Protein AF-A0A0R1HUB1-F1 (afdb_monomer)

Mean predicted aligned error: 3.91 Å

InterPro domains:
  IPR003850 Phosphoribosylformylglycinamidine synthase subunit PurS [PF02700] (2-73)
  IPR003850 Phosphoribosylformylglycinamidine synthase subunit PurS [PTHR34696] (2-75)
  IPR003850 Phosphoribosylformylglycinamidine synthase subunit PurS [TIGR00302] (2-75)
  IPR036604 Phosphoribosylformylglycinamidine synthase subunit PurS-like superfamily [G3DSA:3.30.1280.10] (1-79)
  IPR036604 Phosphoribosylformylglycinamidine synthase subunit PurS-like superfamily [SSF82697] (2-76)

Secondary structure (DSSP, 8-state):
-EEE-TTS--HHHHHHHHHHHHTT-TT------EE--------SSHHHHHHHHHHHIIIII--TTTEEE-----PPP---

Nearest PDB structures (foldseek):
  1t4a-assembly1_A  TM=9.052E-01  e=1.535E-05  Bacillus subtilis
  2yx5-assembly1_A  TM=8.993E-01  e=1.864E-04  Methanocaldococcus jannaschii
  2zw2-assembly1_B  TM=8.697E-01  e=2.116E-03  Sulfurisphaera tokodaii
  3d54-assembly1_J  TM=9.108E-01  e=9.337E-03  Thermotoga maritima
  1vq3-assembly1_C  TM=8.838E-01  e=9.989E-03  Thermotoga maritima MSB8

Sequence (80 aa):
MITIKPSILDPEAVAIKKALNQLNVATVAQVKRGQHFELTLAADSLTEAETIARQLCDQLLVNPTMETYVLEVKEMAVNS

Radius of gyration: 17.21 Å; Cα contacts (8 Å, |Δi|>4): 69; chains: 1; bounding box: 39×19×46 Å

Organism: NCBI:txid1302272

Structure (mmCIF, N/CA/C/O backbone):
data_AF-A0A0R1HUB1-F1
#
_entry.id   AF-A0A0R1HUB1-F1
#
loop_
_atom_site.group_PDB
_atom_site.id
_atom_site.type_symbol
_atom_site.label_atom_id
_atom_site.label_alt_id
_atom_site.label_comp_id
_atom_site.label_asym_id
_atom_site.label_entity_id
_atom_site.label_seq_id
_atom_site.pdbx_PDB_ins_code
_atom_site.Cartn_x
_atom_site.Cartn_y
_atom_site.Cartn_z
_atom_site.occupancy
_atom_site.B_iso_or_equiv
_atom_site.auth_seq_id
_atom_site.auth_comp_id
_atom_site.auth_asym_id
_atom_site.auth_atom_id
_atom_site.pdbx_PDB_model_num
ATOM 1 N N . MET A 1 1 ? -0.797 -0.110 -4.804 1.00 94.38 1 MET A N 1
ATOM 2 C CA . MET A 1 1 ? -1.637 0.570 -3.786 1.00 94.38 1 MET A CA 1
ATOM 3 C C . MET A 1 1 ? -0.748 1.039 -2.649 1.00 94.38 1 MET A C 1
ATOM 5 O O . MET A 1 1 ? 0.004 0.233 -2.118 1.00 94.38 1 MET A O 1
ATOM 9 N N . ILE A 1 2 ? -0.830 2.316 -2.288 1.00 97.19 2 ILE A N 1
ATOM 10 C CA . ILE A 1 2 ? -0.100 2.932 -1.173 1.00 97.19 2 ILE A CA 1
ATOM 11 C C . ILE A 1 2 ? -1.076 3.118 -0.014 1.00 97.19 2 ILE A C 1
ATOM 13 O O . ILE A 1 2 ? -2.212 3.524 -0.233 1.00 97.19 2 ILE A O 1
ATOM 17 N N . THR A 1 3 ? -0.668 2.804 1.209 1.00 97.25 3 THR A N 1
ATOM 18 C CA . THR A 1 3 ? -1.500 2.896 2.418 1.00 97.25 3 THR A CA 1
ATOM 19 C C . THR A 1 3 ? -0.699 3.457 3.579 1.00 97.25 3 THR A C 1
ATOM 21 O O . THR A 1 3 ? 0.519 3.289 3.634 1.00 97.25 3 THR A O 1
ATOM 24 N N . ILE A 1 4 ? -1.380 4.080 4.539 1.00 97.12 4 ILE A N 1
ATOM 25 C CA . ILE A 1 4 ? -0.748 4.484 5.798 1.00 97.12 4 ILE A CA 1
ATOM 26 C C . ILE A 1 4 ? -0.253 3.235 6.540 1.00 97.12 4 ILE A C 1
ATOM 28 O O . ILE A 1 4 ? -0.957 2.222 6.617 1.00 97.12 4 ILE A O 1
ATOM 32 N N . LYS A 1 5 ? 0.967 3.294 7.085 1.00 96.00 5 LYS A N 1
ATOM 33 C CA . LYS A 1 5 ? 1.539 2.199 7.877 1.00 96.00 5 LYS A CA 1
ATOM 34 C C . LYS A 1 5 ? 0.622 1.852 9.057 1.00 96.00 5 LYS A C 1
ATOM 36 O O . LYS A 1 5 ? 0.132 2.764 9.716 1.00 96.00 5 LYS A O 1
ATOM 41 N N . PRO A 1 6 ? 0.468 0.564 9.421 1.00 92.31 6 PRO A N 1
ATOM 42 C CA . PRO A 1 6 ? -0.394 0.160 10.537 1.00 92.31 6 PRO A CA 1
ATOM 43 C C . PRO A 1 6 ? -0.041 0.793 11.892 1.00 92.31 6 PRO A C 1
ATOM 45 O O . PRO A 1 6 ? -0.902 0.895 12.758 1.00 92.31 6 PRO A O 1
ATOM 48 N N . SER A 1 7 ? 1.218 1.202 12.083 1.00 94.44 7 SER A N 1
ATOM 49 C CA . SER A 1 7 ? 1.710 1.859 13.300 1.00 94.44 7 SER A CA 1
ATOM 50 C C . SER A 1 7 ? 1.438 3.367 13.354 1.00 94.44 7 SER A C 1
ATOM 52 O O . SER A 1 7 ? 1.760 3.998 14.357 1.00 94.44 7 SER A O 1
ATOM 54 N N . ILE A 1 8 ? 0.900 3.960 12.285 1.00 95.31 8 ILE A N 1
ATOM 55 C CA . ILE A 1 8 ? 0.623 5.394 12.173 1.00 95.31 8 ILE A CA 1
ATOM 56 C C . ILE A 1 8 ? -0.891 5.612 12.197 1.00 95.31 8 ILE A C 1
ATOM 58 O O . ILE A 1 8 ? -1.649 4.921 11.518 1.00 95.31 8 ILE A O 1
ATOM 62 N N . LEU A 1 9 ? -1.335 6.593 12.984 1.00 94.06 9 LEU A N 1
ATOM 63 C CA . LEU A 1 9 ? -2.730 7.018 12.995 1.00 94.06 9 LEU A CA 1
ATOM 64 C C . LEU A 1 9 ? -3.041 7.777 11.701 1.00 94.06 9 LEU A C 1
ATOM 66 O O . LEU A 1 9 ? -2.363 8.756 11.401 1.00 94.06 9 LEU A O 1
ATOM 70 N N . ASP A 1 10 ? -4.084 7.363 10.981 1.00 95.94 10 ASP A N 1
ATOM 71 C CA . ASP A 1 10 ? -4.655 8.117 9.859 1.00 95.94 10 ASP A CA 1
ATOM 72 C C . ASP A 1 10 ? -5.839 8.970 10.368 1.00 95.94 10 ASP A C 1
ATOM 74 O O . ASP A 1 10 ? -6.917 8.420 10.631 1.00 95.94 10 ASP A O 1
ATOM 78 N N . PRO A 1 11 ? -5.678 10.300 10.531 1.00 94.44 11 PRO A N 1
ATOM 79 C CA . PRO A 1 11 ? -6.742 11.165 11.039 1.00 94.44 11 PRO A CA 1
ATOM 80 C C . PRO A 1 11 ? -7.988 11.190 10.144 1.00 94.44 11 PRO A C 1
ATOM 82 O O . PRO A 1 11 ? -9.101 11.327 10.656 1.00 94.44 11 PRO A O 1
ATOM 85 N N . GLU A 1 12 ? -7.832 11.027 8.828 1.00 94.69 12 GLU A N 1
ATOM 86 C CA . GLU A 1 12 ? -8.952 11.017 7.882 1.00 94.69 12 GLU A CA 1
ATOM 87 C C . GLU A 1 12 ? -9.767 9.732 8.029 1.00 94.69 12 GLU A C 1
ATOM 89 O O . GLU A 1 12 ? -10.995 9.781 8.122 1.00 94.69 12 GLU A O 1
ATOM 94 N N . ALA A 1 13 ? -9.102 8.578 8.140 1.00 96.25 13 ALA A N 1
ATOM 95 C CA . ALA A 1 13 ? -9.784 7.306 8.381 1.00 96.25 13 ALA A CA 1
ATOM 96 C C . ALA A 1 13 ? -10.569 7.322 9.707 1.00 96.25 13 ALA A C 1
ATOM 98 O O . ALA A 1 13 ? -11.698 6.825 9.775 1.00 96.25 13 ALA A O 1
ATOM 99 N N . VAL A 1 14 ? -10.008 7.946 10.751 1.00 96.25 14 VAL A N 1
ATOM 100 C CA . VAL A 1 14 ? -10.694 8.153 12.038 1.00 96.25 14 VAL A CA 1
ATOM 101 C C . VAL A 1 14 ? -11.919 9.052 11.874 1.00 96.25 14 VAL A C 1
ATOM 103 O O . VAL A 1 14 ? -12.993 8.722 12.385 1.00 96.25 14 VAL A O 1
ATOM 106 N N . ALA A 1 15 ? -11.787 10.165 11.151 1.00 97.00 15 ALA A N 1
ATOM 107 C CA . ALA A 1 15 ? -12.894 11.080 10.896 1.00 97.00 15 ALA A CA 1
ATOM 108 C C . ALA A 1 15 ? -14.038 10.388 10.136 1.00 97.00 15 ALA A C 1
ATOM 110 O O . ALA A 1 15 ? -15.198 10.503 10.539 1.00 97.00 15 ALA A O 1
ATOM 111 N N . ILE A 1 16 ? -13.718 9.593 9.111 1.00 97.44 16 ILE A N 1
ATOM 112 C CA . ILE A 1 16 ? -14.700 8.802 8.356 1.00 97.44 16 ILE A CA 1
ATOM 113 C C . ILE A 1 16 ? -15.391 7.789 9.273 1.00 97.44 16 ILE A C 1
ATOM 115 O O . ILE A 1 16 ? -16.619 7.708 9.280 1.00 97.44 16 ILE A O 1
ATOM 119 N N . LYS A 1 17 ? -14.647 7.047 10.105 1.00 97.12 17 LYS A N 1
ATOM 120 C CA . LYS A 1 17 ? -15.248 6.094 11.053 1.00 97.12 17 LYS A CA 1
ATOM 121 C C . LYS A 1 17 ? -16.193 6.786 12.041 1.00 97.12 17 LYS A C 1
ATOM 123 O O . LYS A 1 17 ? -17.261 6.254 12.347 1.00 97.12 17 LYS A O 1
ATOM 128 N N . LYS A 1 18 ? -15.840 7.984 12.513 1.00 96.12 18 LYS A N 1
ATOM 129 C CA . LYS A 1 18 ? -16.713 8.792 13.374 1.00 96.12 18 LYS A CA 1
ATOM 130 C C . LYS A 1 18 ? -17.992 9.212 12.644 1.00 96.12 18 LYS A C 1
ATOM 132 O O . LYS A 1 18 ? -19.070 9.078 13.220 1.00 96.12 18 LYS A O 1
ATOM 137 N N . ALA A 1 19 ? -17.887 9.657 11.393 1.00 97.69 19 ALA A N 1
ATOM 138 C CA . ALA A 1 19 ? -19.043 10.007 10.569 1.00 97.69 19 ALA A CA 1
ATOM 139 C C . ALA A 1 19 ? -19.962 8.795 10.326 1.00 97.69 19 ALA A C 1
ATOM 141 O O . ALA A 1 19 ? -21.174 8.902 10.485 1.00 97.69 19 ALA A O 1
ATOM 142 N N . LEU A 1 20 ? -19.401 7.612 10.050 1.00 97.81 20 LEU A N 1
ATOM 143 C CA . LEU A 1 20 ? -20.176 6.370 9.912 1.00 97.81 20 LEU A CA 1
ATOM 144 C C . LEU A 1 20 ? -20.983 6.045 11.176 1.00 97.81 20 LEU A C 1
ATOM 146 O O . LEU A 1 20 ? -22.152 5.675 11.083 1.00 97.81 20 LEU A O 1
ATOM 150 N N . ASN A 1 21 ? -20.395 6.239 12.359 1.00 95.44 21 ASN A N 1
ATOM 151 C CA . ASN A 1 21 ? -21.110 6.044 13.620 1.00 95.44 21 ASN A CA 1
ATOM 152 C C . ASN A 1 21 ? -22.265 7.049 13.788 1.00 95.44 21 ASN A C 1
ATOM 154 O O . ASN A 1 21 ? -23.329 6.667 14.262 1.00 95.44 21 ASN A O 1
ATOM 158 N N . GLN A 1 22 ? -22.084 8.310 13.375 1.00 97.19 22 GLN A N 1
ATOM 159 C CA . GLN A 1 22 ? -23.151 9.324 13.392 1.00 97.19 22 GLN A CA 1
ATOM 160 C C . GLN A 1 22 ? -24.302 8.982 12.435 1.00 97.19 22 GLN A C 1
ATOM 162 O O . GLN A 1 22 ? -25.444 9.348 12.694 1.00 97.19 22 GLN A O 1
ATOM 167 N N . LEU A 1 23 ? -24.015 8.240 11.364 1.00 97.81 23 LEU A N 1
ATOM 168 C CA . LEU A 1 23 ? -25.005 7.709 10.425 1.00 97.81 23 LEU A CA 1
ATOM 169 C C . LEU A 1 23 ? -25.622 6.371 10.885 1.00 97.81 23 LEU A C 1
ATOM 171 O O . LEU A 1 23 ? -26.302 5.714 10.102 1.00 97.81 23 LEU A O 1
ATOM 175 N N . ASN A 1 24 ? -25.395 5.953 12.137 1.00 96.88 24 ASN A N 1
ATOM 176 C CA . ASN A 1 24 ? -25.834 4.670 12.706 1.00 96.88 24 ASN A CA 1
ATOM 177 C C . ASN A 1 24 ? -25.285 3.422 11.981 1.00 96.88 24 ASN A C 1
ATOM 179 O O . ASN A 1 24 ? -25.822 2.323 12.123 1.00 96.88 24 ASN A O 1
ATOM 183 N N . VAL A 1 25 ? -24.176 3.554 11.246 1.00 97.44 25 VAL A N 1
ATOM 184 C CA . VAL A 1 25 ? -23.494 2.441 10.567 1.00 97.44 25 VAL A CA 1
ATOM 185 C C . VAL A 1 25 ? -22.380 1.895 11.464 1.00 97.44 25 VAL A C 1
ATOM 187 O O . VAL A 1 25 ? -21.189 2.151 11.276 1.00 97.44 25 VAL A O 1
ATOM 190 N N . ALA A 1 26 ? -22.770 1.129 12.483 1.00 92.12 26 ALA A N 1
ATOM 191 C CA . ALA A 1 26 ? -21.832 0.572 13.462 1.00 92.12 26 ALA A CA 1
ATOM 192 C C . ALA A 1 26 ? -21.059 -0.665 12.9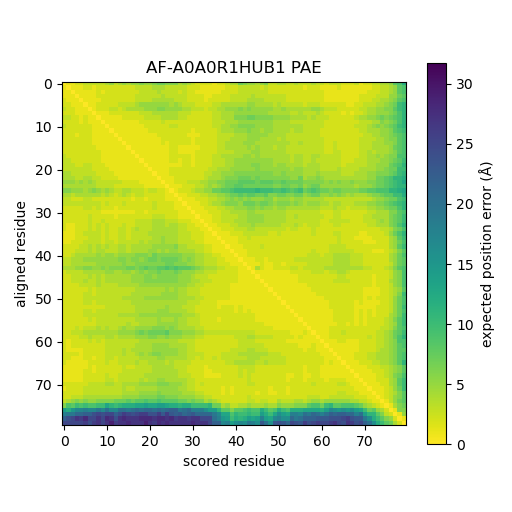56 1.00 92.12 26 ALA A C 1
ATOM 194 O O . ALA A 1 26 ? -20.000 -0.983 13.495 1.00 92.12 26 ALA A O 1
ATOM 195 N N . THR A 1 27 ? -21.553 -1.340 11.912 1.00 96.56 27 THR A N 1
ATOM 196 C CA . THR A 1 27 ? -21.009 -2.610 11.390 1.00 96.56 27 THR A CA 1
ATOM 197 C C . THR A 1 27 ? -19.621 -2.487 10.758 1.00 96.56 27 THR A C 1
ATOM 199 O O . THR A 1 27 ? -18.886 -3.470 10.690 1.00 96.56 27 THR A O 1
ATOM 202 N N . VAL A 1 28 ? -19.224 -1.290 10.315 1.00 96.62 28 VAL A N 1
ATOM 203 C CA . VAL A 1 28 ? -17.891 -1.055 9.744 1.00 96.62 28 VAL A CA 1
ATOM 204 C 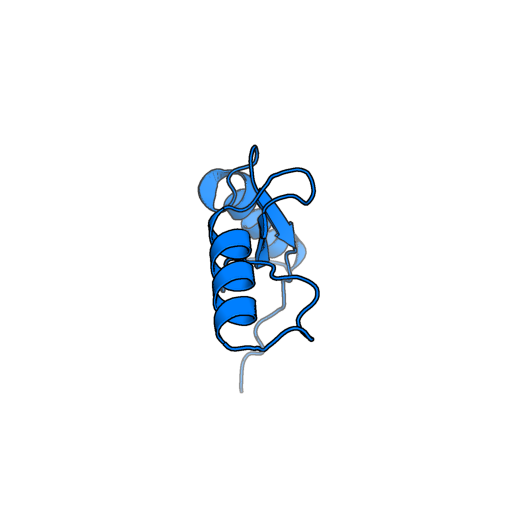C . VAL A 1 28 ? -16.864 -1.028 10.871 1.00 96.62 28 VAL A C 1
ATOM 206 O O . VAL A 1 28 ? -16.724 -0.014 11.545 1.00 96.62 28 VAL A O 1
ATOM 209 N N . ALA A 1 29 ? -16.130 -2.115 11.090 1.00 93.06 29 ALA A N 1
ATOM 210 C CA . ALA A 1 29 ? -15.171 -2.200 12.194 1.00 93.06 29 ALA A CA 1
ATOM 211 C C . ALA A 1 29 ? -13.964 -1.258 12.025 1.00 93.06 29 ALA A C 1
ATOM 213 O O . ALA A 1 29 ? -13.484 -0.680 12.998 1.00 93.06 29 ALA A O 1
ATOM 214 N N . GLN A 1 30 ? -13.493 -1.071 10.791 1.00 93.12 30 GLN A N 1
ATOM 215 C CA . GLN A 1 30 ? -12.290 -0.300 10.490 1.00 93.12 30 GLN A CA 1
ATOM 216 C C . GLN A 1 30 ? -12.415 0.394 9.134 1.00 93.12 30 GLN A C 1
ATOM 218 O O . GLN A 1 30 ? -12.980 -0.159 8.194 1.00 93.12 30 GLN A O 1
ATOM 223 N N . VAL A 1 31 ? -11.833 1.588 9.033 1.00 95.38 31 VAL A N 1
ATOM 224 C CA . VAL A 1 31 ? -11.611 2.295 7.770 1.00 95.38 31 VAL A CA 1
ATOM 225 C C . VAL A 1 31 ? -10.110 2.298 7.502 1.00 95.38 31 VAL A C 1
ATOM 227 O O . VAL A 1 31 ? -9.320 2.579 8.402 1.00 95.38 31 VAL A O 1
ATOM 230 N N . LYS A 1 32 ? -9.715 1.968 6.273 1.00 93.25 32 LYS A N 1
ATOM 231 C CA . LYS A 1 32 ? -8.349 2.143 5.777 1.00 93.25 32 LYS A CA 1
ATOM 232 C C . LYS A 1 32 ? -8.407 3.009 4.534 1.00 93.25 32 LYS A C 1
ATOM 234 O O . LYS A 1 32 ? -9.261 2.792 3.678 1.00 93.25 32 LYS A O 1
ATOM 239 N N . ARG A 1 33 ? -7.491 3.962 4.440 1.00 94.06 33 ARG A N 1
ATOM 240 C CA . ARG A 1 33 ? -7.337 4.827 3.277 1.00 94.06 33 ARG A CA 1
ATOM 241 C C . ARG A 1 33 ? -6.044 4.472 2.560 1.00 94.06 33 ARG A C 1
ATOM 243 O O . ARG A 1 33 ? -5.050 4.093 3.183 1.00 94.06 33 ARG A O 1
ATOM 250 N N . GLY A 1 34 ? -6.077 4.595 1.245 1.00 94.50 34 GLY A N 1
ATOM 251 C CA . GLY A 1 34 ? -4.913 4.400 0.409 1.00 94.50 34 GLY A CA 1
ATOM 252 C C . GLY A 1 34 ? -5.064 5.099 -0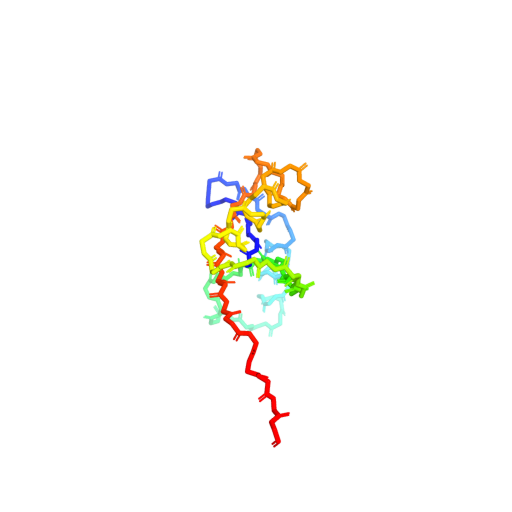.927 1.00 94.50 34 GLY A C 1
ATOM 253 O O . GLY A 1 34 ? -6.161 5.497 -1.313 1.00 94.50 34 GLY A O 1
ATOM 254 N N . GLN A 1 35 ? -3.943 5.226 -1.618 1.00 94.69 35 GLN A N 1
ATOM 255 C CA . GLN A 1 35 ? -3.850 5.779 -2.958 1.00 94.69 35 GLN A CA 1
ATOM 256 C C . GLN A 1 35 ? -3.610 4.639 -3.952 1.00 94.69 35 GLN A C 1
ATOM 258 O O . GLN A 1 35 ? -2.813 3.723 -3.704 1.00 94.69 35 GLN A O 1
ATOM 263 N N . HIS A 1 36 ? -4.319 4.671 -5.076 1.00 96.19 36 HIS A N 1
ATOM 264 C CA . HIS A 1 36 ? -4.126 3.734 -6.175 1.00 96.19 36 HIS A CA 1
ATOM 265 C C . HIS A 1 36 ? -3.484 4.481 -7.342 1.00 96.19 36 HIS A C 1
ATOM 267 O O . HIS A 1 36 ? -3.983 5.525 -7.750 1.00 96.19 36 HIS A O 1
ATOM 273 N N . PHE A 1 37 ? -2.371 3.950 -7.837 1.00 95.75 37 PHE A N 1
ATOM 274 C CA . PHE A 1 37 ? -1.647 4.480 -8.985 1.00 95.75 37 PHE A CA 1
ATOM 275 C C . PHE A 1 37 ? -1.568 3.380 -10.031 1.00 95.75 37 PHE A C 1
ATOM 277 O O . PHE A 1 37 ? -1.179 2.257 -9.705 1.00 95.75 37 PHE A O 1
ATOM 284 N N . GLU A 1 38 ? -1.904 3.729 -11.267 1.00 95.62 38 GLU A N 1
ATOM 285 C CA . GLU A 1 38 ? -1.720 2.885 -12.440 1.00 95.62 38 GLU A CA 1
ATOM 286 C C . GLU A 1 38 ? -0.713 3.571 -13.357 1.00 95.62 38 GLU A C 1
ATOM 288 O O . GLU A 1 38 ? -0.860 4.748 -13.690 1.00 95.62 38 GLU A O 1
ATOM 293 N N . LEU A 1 39 ? 0.339 2.844 -13.726 1.00 93.12 39 LEU A N 1
ATOM 294 C CA . LEU A 1 39 ? 1.420 3.340 -14.567 1.00 93.12 39 LEU A CA 1
ATOM 295 C C . LEU A 1 39 ? 1.554 2.415 -15.771 1.00 93.12 39 LEU A C 1
ATOM 297 O O . LEU A 1 39 ? 1.549 1.195 -15.629 1.00 93.12 39 LEU A O 1
ATOM 301 N N . THR A 1 40 ? 1.696 3.004 -16.952 1.00 95.06 40 THR A N 1
ATOM 302 C CA . THR A 1 40 ? 2.106 2.293 -18.164 1.00 95.06 40 THR A CA 1
ATOM 303 C C . THR A 1 40 ? 3.502 2.767 -18.523 1.00 95.06 40 THR A C 1
ATOM 305 O O . THR A 1 40 ? 3.731 3.969 -18.648 1.00 95.06 40 THR A O 1
ATOM 308 N N . LEU A 1 41 ? 4.437 1.832 -18.658 1.00 94.00 41 LEU A N 1
ATOM 309 C CA . LEU A 1 41 ? 5.834 2.112 -18.973 1.00 94.00 41 LEU A CA 1
ATOM 310 C C . LEU A 1 41 ? 6.370 1.058 -19.942 1.00 94.00 41 LEU A C 1
ATOM 312 O O . LEU A 1 41 ? 5.906 -0.081 -19.943 1.00 94.00 41 LEU A O 1
ATOM 316 N N . ALA A 1 42 ? 7.336 1.455 -20.763 1.00 95.31 42 ALA A N 1
ATOM 317 C CA . ALA A 1 42 ? 8.095 0.528 -21.589 1.00 95.31 42 ALA A CA 1
ATOM 318 C C . ALA A 1 42 ? 9.273 -0.030 -20.779 1.00 95.31 42 ALA A C 1
ATOM 320 O O . ALA A 1 42 ? 9.930 0.722 -20.058 1.00 95.31 42 ALA A O 1
ATOM 321 N N . ALA A 1 43 ? 9.519 -1.330 -20.904 1.00 95.94 43 ALA A N 1
ATOM 322 C CA . ALA A 1 43 ? 10.656 -2.033 -20.324 1.00 95.94 43 ALA A CA 1
ATOM 323 C C . ALA A 1 43 ? 10.954 -3.278 -21.168 1.00 95.94 43 ALA A C 1
ATOM 325 O O . ALA A 1 43 ? 10.044 -3.836 -21.787 1.00 95.94 43 ALA A O 1
ATOM 326 N N . ASP A 1 44 ? 12.200 -3.734 -21.155 1.00 96.19 44 ASP A N 1
ATOM 327 C CA . ASP A 1 44 ? 12.657 -4.899 -21.915 1.00 96.19 44 ASP A CA 1
ATOM 328 C C . ASP A 1 44 ? 12.253 -6.223 -21.245 1.00 96.19 44 ASP A C 1
ATOM 330 O O . ASP A 1 44 ? 12.322 -7.293 -21.852 1.00 96.19 44 ASP A O 1
ATOM 334 N N . SER A 1 45 ? 11.835 -6.179 -19.975 1.00 96.12 45 SER A N 1
ATOM 335 C CA . SER A 1 45 ? 11.351 -7.345 -19.233 1.00 96.12 45 SER A CA 1
ATOM 336 C C . SER A 1 45 ? 10.453 -6.963 -18.057 1.00 96.12 45 SER A C 1
ATOM 338 O O . SER A 1 45 ? 10.504 -5.840 -17.549 1.00 96.12 45 SER A O 1
ATOM 340 N N . LEU A 1 46 ? 9.692 -7.939 -17.549 1.00 95.69 46 LEU A N 1
ATOM 341 C CA . LEU A 1 46 ? 8.905 -7.777 -16.324 1.00 95.69 46 LEU A CA 1
ATOM 342 C C . LEU A 1 46 ? 9.781 -7.394 -15.117 1.00 95.69 46 LEU A C 1
ATOM 344 O O . LEU A 1 46 ? 9.408 -6.523 -14.336 1.00 95.69 46 LEU A O 1
ATOM 348 N N . THR A 1 47 ? 10.973 -7.984 -14.993 1.00 97.00 47 THR A N 1
ATOM 349 C CA . THR A 1 47 ? 11.923 -7.686 -13.908 1.00 97.00 47 THR A CA 1
ATOM 350 C C . THR A 1 47 ? 12.415 -6.239 -13.948 1.00 97.00 47 THR A C 1
ATOM 352 O O . THR A 1 47 ? 12.541 -5.585 -12.908 1.00 97.00 47 THR A O 1
ATOM 355 N N . GLU A 1 48 ? 12.696 -5.717 -15.143 1.00 97.62 48 GLU A N 1
ATOM 356 C CA . GLU A 1 48 ? 13.077 -4.315 -15.307 1.00 97.62 48 GLU A CA 1
ATOM 357 C C . GLU A 1 48 ? 11.899 -3.392 -14.975 1.00 97.62 48 GLU A C 1
ATOM 359 O O . GLU A 1 48 ? 12.066 -2.444 -14.205 1.00 97.62 48 GLU A O 1
ATOM 364 N N . ALA A 1 49 ? 10.694 -3.714 -15.459 1.00 97.62 49 ALA A N 1
ATOM 365 C CA . ALA A 1 49 ? 9.485 -2.959 -15.144 1.00 97.62 49 ALA A CA 1
ATOM 366 C C . ALA A 1 49 ? 9.218 -2.898 -13.630 1.00 97.62 49 ALA A C 1
ATOM 368 O O . ALA A 1 49 ? 8.931 -1.827 -13.092 1.00 97.62 49 ALA A O 1
ATOM 369 N N . GLU A 1 50 ? 9.368 -4.022 -12.924 1.00 97.31 50 GLU A N 1
ATOM 370 C CA . GLU A 1 50 ? 9.280 -4.076 -11.463 1.00 97.31 50 GL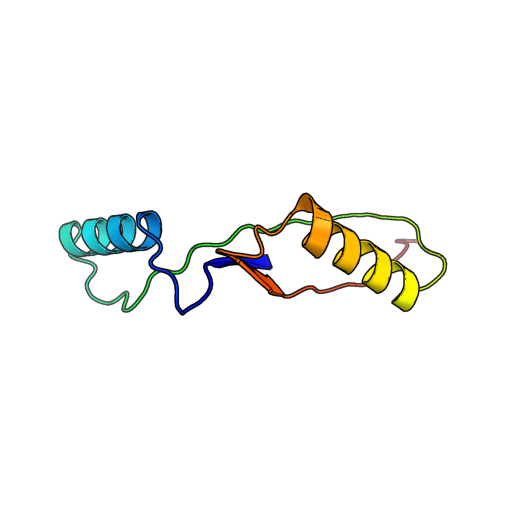U A CA 1
ATOM 371 C C . GLU A 1 50 ? 10.336 -3.209 -10.780 1.00 97.31 50 GLU A C 1
ATOM 373 O O . GLU A 1 50 ? 10.027 -2.510 -9.813 1.00 97.31 50 GLU A O 1
ATOM 378 N N . THR A 1 51 ? 11.572 -3.227 -11.276 1.00 97.94 51 THR A N 1
ATOM 379 C CA . THR A 1 51 ? 12.667 -2.424 -10.718 1.00 97.94 51 THR A CA 1
ATOM 380 C C . THR A 1 51 ? 12.375 -0.929 -10.854 1.00 97.94 51 THR A C 1
ATOM 382 O O . THR A 1 51 ? 12.466 -0.197 -9.866 1.00 97.94 51 THR A O 1
ATOM 385 N N . ILE A 1 52 ? 11.952 -0.484 -12.041 1.00 97.50 52 ILE A N 1
ATOM 386 C CA . ILE A 1 52 ? 11.565 0.910 -12.302 1.00 97.50 52 ILE A CA 1
ATOM 387 C C . ILE A 1 52 ? 10.377 1.304 -11.417 1.00 97.50 52 ILE A C 1
ATOM 389 O O . ILE A 1 52 ? 10.411 2.340 -10.752 1.00 97.50 52 ILE A O 1
ATOM 393 N N . ALA A 1 53 ? 9.338 0.467 -11.351 1.00 97.00 53 ALA A N 1
ATOM 394 C CA . ALA A 1 53 ? 8.153 0.750 -10.546 1.00 97.00 53 ALA A CA 1
ATOM 395 C C . ALA A 1 53 ? 8.479 0.875 -9.046 1.00 97.00 53 ALA A C 1
ATOM 397 O O . ALA A 1 53 ? 7.987 1.795 -8.391 1.00 97.00 53 ALA A O 1
ATOM 398 N N . ARG A 1 54 ? 9.354 0.015 -8.502 1.00 97.06 54 ARG A N 1
ATOM 399 C CA . ARG A 1 54 ? 9.835 0.127 -7.111 1.00 97.06 54 ARG A CA 1
ATOM 400 C C . ARG A 1 54 ? 10.606 1.419 -6.875 1.00 97.06 54 ARG A C 1
ATOM 402 O O . ARG A 1 54 ? 10.342 2.099 -5.890 1.00 97.06 54 ARG A O 1
ATOM 409 N N . GLN A 1 55 ? 11.499 1.797 -7.791 1.00 97.38 55 GLN A N 1
ATOM 410 C CA . GLN A 1 55 ? 12.234 3.05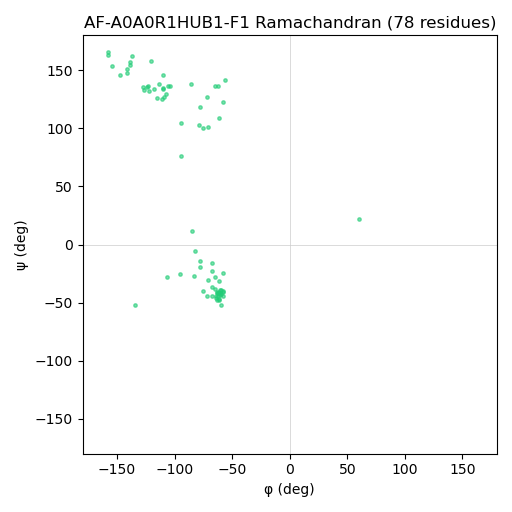9 -7.685 1.00 97.38 55 GLN A CA 1
ATOM 411 C C . GLN A 1 55 ? 11.294 4.269 -7.655 1.00 97.38 55 GLN A C 1
ATOM 413 O O . GLN A 1 55 ? 11.481 5.159 -6.829 1.00 97.38 55 GLN A O 1
ATOM 418 N N . LEU A 1 56 ? 10.258 4.289 -8.499 1.00 96.75 56 LEU A N 1
ATOM 419 C CA . LEU A 1 56 ? 9.249 5.352 -8.491 1.00 96.75 56 LEU A CA 1
ATOM 420 C C . LEU A 1 56 ? 8.477 5.398 -7.167 1.00 96.75 56 LEU A C 1
ATOM 422 O O . LEU A 1 56 ? 8.237 6.482 -6.630 1.00 96.75 56 LEU A O 1
ATOM 426 N N . CYS A 1 57 ? 8.107 4.238 -6.616 1.00 96.81 57 CYS A N 1
ATOM 427 C CA . CYS A 1 57 ? 7.484 4.171 -5.299 1.00 96.81 57 CYS A CA 1
ATOM 428 C C . CYS A 1 57 ? 8.396 4.750 -4.214 1.00 96.81 57 CYS A C 1
ATOM 430 O O . CYS A 1 57 ? 7.967 5.642 -3.487 1.00 96.81 57 CYS A O 1
ATOM 432 N N . ASP A 1 58 ? 9.643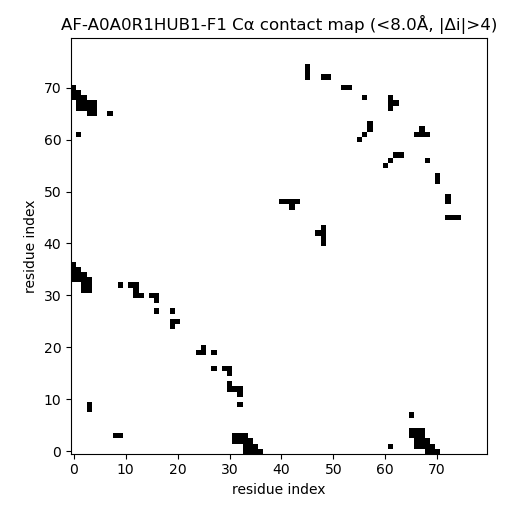 4.291 -4.143 1.00 95.38 58 ASP A N 1
ATOM 433 C CA . ASP A 1 58 ? 10.569 4.630 -3.062 1.00 95.38 58 ASP A CA 1
ATOM 434 C C . ASP A 1 58 ? 11.060 6.087 -3.124 1.00 95.38 58 ASP A C 1
ATOM 436 O O . ASP A 1 58 ? 11.350 6.684 -2.087 1.00 95.38 58 ASP A O 1
ATOM 440 N N . GLN A 1 59 ? 11.168 6.666 -4.325 1.00 95.44 59 GLN A N 1
ATOM 441 C CA . GLN A 1 59 ? 11.719 8.013 -4.517 1.00 95.44 59 GLN A CA 1
ATOM 442 C C . GLN A 1 59 ? 10.661 9.114 -4.590 1.00 95.44 59 GLN A C 1
ATOM 444 O O . GLN A 1 59 ? 10.984 10.271 -4.320 1.00 95.44 59 GLN A O 1
ATOM 449 N N . LEU A 1 60 ? 9.430 8.789 -4.996 1.00 96.12 60 LEU A N 1
ATOM 450 C CA . LEU A 1 60 ? 8.433 9.807 -5.330 1.00 96.12 60 LEU A CA 1
ATOM 451 C C . LEU A 1 60 ? 7.056 9.535 -4.733 1.00 96.12 60 LEU A C 1
ATOM 453 O O . LEU A 1 60 ? 6.470 10.433 -4.133 1.00 96.12 60 LEU A O 1
ATOM 457 N N . LEU A 1 61 ? 6.503 8.341 -4.949 1.00 96.62 61 LEU A N 1
ATOM 458 C CA . LEU A 1 61 ? 5.074 8.120 -4.701 1.00 96.62 61 LEU A CA 1
ATOM 459 C C . LEU A 1 61 ? 4.755 7.822 -3.234 1.00 96.62 61 LEU A C 1
ATOM 461 O O . LEU A 1 61 ? 3.633 8.070 -2.800 1.00 96.62 61 LEU A O 1
ATOM 465 N N . VAL A 1 62 ? 5.707 7.261 -2.488 1.00 97.25 62 VAL A N 1
ATOM 466 C CA . VAL A 1 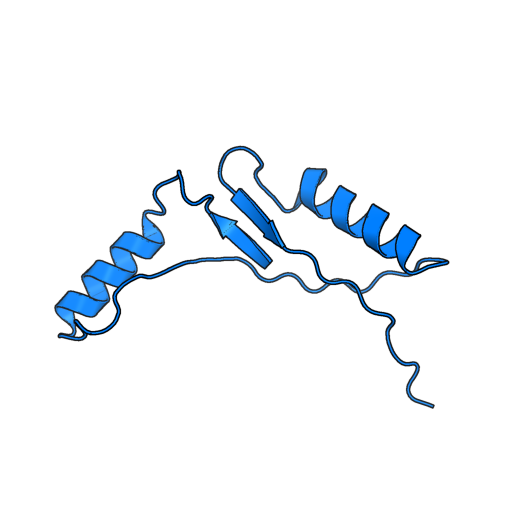62 ? 5.519 6.831 -1.101 1.00 97.25 62 VAL A CA 1
ATOM 467 C C . VAL A 1 62 ? 6.255 7.792 -0.184 1.00 97.25 62 VAL A C 1
ATOM 469 O O . VAL A 1 62 ? 7.453 8.007 -0.337 1.00 97.25 62 VAL A O 1
ATOM 472 N N . ASN A 1 63 ? 5.578 8.308 0.838 1.00 95.81 63 ASN A N 1
ATOM 473 C CA . ASN A 1 63 ? 6.265 8.901 1.978 1.00 95.81 63 ASN A CA 1
ATOM 474 C C . ASN A 1 63 ? 6.761 7.775 2.908 1.00 95.81 63 ASN A C 1
ATOM 476 O O . ASN A 1 63 ? 5.962 7.240 3.684 1.00 95.81 63 ASN A O 1
ATOM 480 N N . PRO A 1 64 ? 8.059 7.416 2.919 1.00 94.94 64 PRO A N 1
ATOM 481 C CA . PRO A 1 64 ? 8.542 6.222 3.613 1.00 94.94 64 PRO A CA 1
ATOM 482 C C . PRO A 1 64 ? 8.420 6.319 5.134 1.00 94.94 64 PRO A C 1
ATOM 484 O O . PRO A 1 64 ? 8.485 5.301 5.819 1.00 94.94 64 PRO A O 1
ATOM 487 N 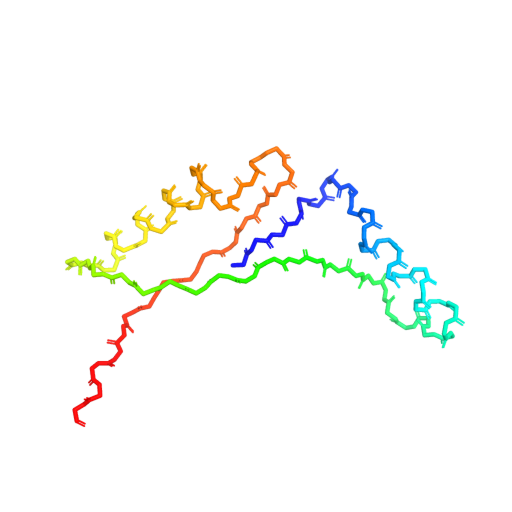N . THR A 1 65 ? 8.227 7.510 5.699 1.00 96.06 65 THR A N 1
ATOM 488 C CA . THR A 1 65 ? 7.998 7.670 7.139 1.00 96.06 65 THR A CA 1
ATOM 489 C C . THR A 1 65 ? 6.580 7.244 7.517 1.00 96.06 65 THR A C 1
ATOM 491 O O . THR A 1 65 ? 6.391 6.568 8.528 1.00 96.06 65 THR A O 1
ATOM 494 N N . MET A 1 66 ? 5.588 7.584 6.693 1.00 95.88 66 MET A N 1
ATOM 495 C CA . MET A 1 66 ? 4.166 7.443 7.031 1.00 95.88 66 MET A CA 1
ATOM 496 C C . MET A 1 66 ? 3.474 6.285 6.306 1.00 95.88 66 MET A C 1
ATOM 498 O O . MET A 1 66 ? 2.517 5.714 6.829 1.00 95.88 66 MET A O 1
ATOM 502 N N . GLU A 1 67 ? 3.952 5.922 5.123 1.00 97.38 67 GLU A N 1
ATOM 503 C CA . GLU A 1 67 ? 3.250 5.076 4.164 1.00 97.38 67 GLU A CA 1
ATOM 504 C C . GLU A 1 67 ? 4.025 3.797 3.837 1.00 97.38 67 GLU A C 1
ATOM 506 O O . GLU A 1 67 ? 5.236 3.686 4.029 1.00 97.38 67 GLU A O 1
ATOM 511 N N . THR A 1 68 ? 3.290 2.801 3.359 1.00 97.00 68 THR A N 1
ATOM 512 C CA . THR A 1 68 ? 3.796 1.549 2.795 1.00 97.00 68 THR A CA 1
ATOM 513 C C . THR A 1 68 ? 3.001 1.211 1.540 1.00 97.00 68 THR A C 1
ATOM 515 O O . THR A 1 68 ? 1.902 1.737 1.344 1.00 97.00 68 THR A O 1
ATOM 518 N N . TYR A 1 69 ? 3.513 0.327 0.690 1.00 97.56 69 TYR A N 1
ATOM 519 C CA . TYR A 1 69 ? 2.860 -0.009 -0.568 1.00 97.56 69 TYR A CA 1
ATOM 520 C C . TYR A 1 69 ? 2.898 -1.499 -0.890 1.00 97.56 69 TYR A C 1
ATOM 522 O O . TYR A 1 69 ? 3.751 -2.251 -0.426 1.00 97.56 69 TYR A O 1
ATOM 530 N N . VAL A 1 70 ? 1.949 -1.894 -1.731 1.00 96.50 70 VAL A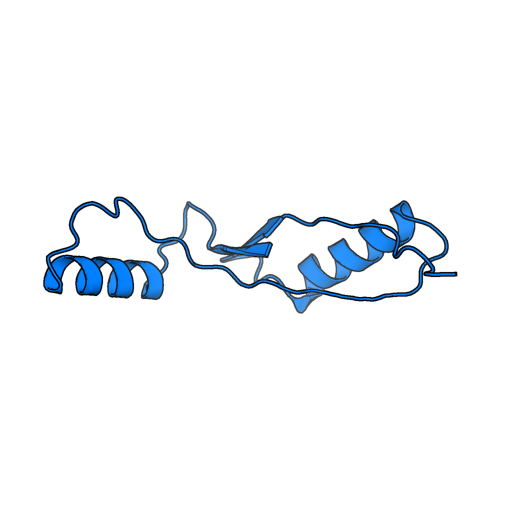 N 1
ATOM 531 C CA . VAL A 1 70 ? 1.949 -3.157 -2.468 1.00 96.50 70 VAL A CA 1
ATOM 532 C C . VAL A 1 70 ? 1.984 -2.813 -3.951 1.00 96.50 70 VAL A C 1
ATOM 534 O O . VAL A 1 70 ? 1.243 -1.931 -4.402 1.00 96.50 70 VAL A O 1
ATOM 537 N N . LEU A 1 71 ? 2.850 -3.499 -4.689 1.00 96.44 71 LEU A N 1
ATOM 538 C CA . LEU A 1 71 ? 3.046 -3.335 -6.123 1.00 96.44 71 LEU A CA 1
ATOM 539 C C . LEU A 1 71 ? 2.595 -4.606 -6.847 1.00 96.44 71 LEU A C 1
ATOM 541 O O . LEU A 1 71 ? 2.893 -5.710 -6.396 1.00 96.44 71 LEU A O 1
ATOM 545 N N . GLU A 1 72 ? 1.916 -4.420 -7.970 1.00 96.75 72 GLU A N 1
ATOM 546 C CA . GLU A 1 72 ? 1.611 -5.456 -8.952 1.00 96.75 72 GLU A CA 1
ATOM 547 C C . GLU A 1 72 ? 2.106 -4.945 -10.304 1.00 96.75 72 GLU A C 1
ATOM 549 O O . GLU A 1 72 ? 1.857 -3.789 -10.653 1.00 96.75 72 GLU A O 1
ATOM 554 N N . VAL A 1 73 ? 2.822 -5.788 -11.043 1.00 96.25 73 VAL A N 1
ATOM 555 C CA . VAL A 1 73 ? 3.303 -5.482 -12.390 1.00 96.25 73 VAL A CA 1
ATOM 556 C C . VAL A 1 73 ? 2.868 -6.614 -13.303 1.00 96.25 73 VAL A C 1
ATOM 558 O O . VAL A 1 73 ? 2.958 -7.786 -12.942 1.00 96.25 73 VAL A O 1
ATOM 561 N N . LYS A 1 74 ? 2.357 -6.254 -14.476 1.00 95.50 74 LYS A N 1
ATOM 562 C CA . LYS A 1 74 ? 1.869 -7.195 -15.480 1.00 95.50 74 LYS A CA 1
ATOM 563 C C . LYS A 1 74 ? 2.246 -6.710 -16.867 1.00 95.50 74 LYS A C 1
ATOM 565 O O . LYS A 1 74 ? 2.263 -5.505 -17.121 1.00 95.50 74 LYS A O 1
ATOM 570 N N . GLU A 1 75 ? 2.500 -7.653 -17.762 1.00 94.19 75 GLU A N 1
ATOM 571 C CA . GLU A 1 75 ? 2.620 -7.344 -19.181 1.00 94.19 75 GLU A CA 1
ATOM 572 C C . GLU A 1 75 ? 1.272 -6.850 -19.712 1.00 94.19 75 GLU A C 1
ATOM 574 O O . GLU A 1 75 ? 0.209 -7.398 -19.396 1.00 94.19 75 GLU A O 1
ATOM 579 N N . MET A 1 76 ? 1.305 -5.794 -20.520 1.00 88.38 76 MET A N 1
ATOM 580 C CA . MET A 1 76 ? 0.123 -5.373 -21.256 1.00 88.38 76 MET A CA 1
ATOM 581 C C . MET A 1 76 ? -0.055 -6.296 -22.454 1.00 88.38 76 MET A C 1
ATOM 583 O O . MET A 1 76 ? 0.797 -6.342 -23.339 1.00 88.38 76 MET A O 1
ATOM 587 N N . ALA A 1 77 ? -1.177 -7.014 -22.496 1.00 79.75 77 ALA A N 1
ATOM 588 C CA . ALA A 1 77 ? -1.543 -7.779 -23.676 1.00 79.75 77 ALA A CA 1
ATOM 589 C C . ALA A 1 77 ? -1.646 -6.829 -24.878 1.00 79.75 77 ALA A C 1
ATOM 591 O O . ALA A 1 77 ? -2.417 -5.865 -24.861 1.00 79.75 77 ALA A O 1
ATOM 592 N N . VAL A 1 78 ? -0.867 -7.105 -25.925 1.00 71.00 78 VAL A N 1
ATOM 593 C CA . VAL A 1 78 ? -1.065 -6.467 -27.225 1.00 71.00 78 VAL A CA 1
ATOM 594 C C . VAL A 1 78 ? -2.344 -7.064 -27.796 1.00 71.00 78 VAL A C 1
ATOM 596 O O . VAL A 1 78 ? -2.346 -8.198 -28.273 1.00 71.00 78 VAL A O 1
ATOM 599 N N . ASN A 1 79 ? -3.450 -6.328 -27.700 1.00 57.16 79 ASN A N 1
ATOM 600 C CA . ASN A 1 79 ? -4.673 -6.701 -28.403 1.00 57.16 79 ASN A CA 1
ATOM 601 C C . ASN A 1 79 ? -4.361 -6.684 -29.907 1.00 57.16 79 ASN A C 1
ATOM 603 O O . ASN A 1 79 ? -4.109 -5.617 -30.469 1.00 57.16 79 ASN A O 1
ATOM 607 N N . SER A 1 80 ? -4.302 -7.877 -30.506 1.00 53.72 80 SER A N 1
ATOM 608 C CA . SER A 1 80 ? -4.204 -8.089 -31.956 1.00 53.72 80 SER A CA 1
ATOM 609 C C . SER A 1 80 ? -5.587 -8.068 -32.591 1.00 53.72 80 SER A C 1
ATOM 611 O O . SER A 1 80 ? -6.529 -8.564 -31.931 1.00 53.72 80 SER A O 1
#

Solvent-accessible surface area (backbone atoms only — not comparable to full-atom values): 5215 Å² total; per-residue (Å²): 67,36,30,63,31,91,91,50,89,56,69,66,34,51,51,50,50,51,51,35,46,75,70,70,47,68,84,66,86,77,63,84,62,67,51,80,78,88,84,88,80,91,59,98,41,71,70,53,44,47,52,53,52,50,50,47,36,71,74,66,74,42,54,76,90,56,32,45,73,54,87,86,84,76,85,79,81,77,86,125

pLDDT: mean 94.34, std 7.22, range [53.72, 97.94]

Foldseek 3Di:
DKWWDPVDDDVVQVVVQVVCVVVVNPVPPGGTDGDDDDDDDDDPDQVRVVVVVVCCCVPPVYPVVTMDDDDDTDDDDPPD